Protein AF-A0A1G9Q3D3-F1 (afdb_monomer_lite)

Sequence (172 aa):
MKKTHAPLVFVLAFVLVAGWSVQAQGWSRGGFDGRDSGAEWDGGGFSGSWAAIFNGAPTEEACRECHENLQIFPRLEFLNPDKHHLLLGQQIPQSTVAPNGQVGGVYDCFSCHAVEQFGDVFQVITVRDCLQCHTRRTVTGSPRSSNVHHLRDIRRHYSCGDCHDFGGRRGR

Organism: NCBI:txid392333

Secondary structure (DSSP, 8-state):
---PPPP--------------------------STTSSS-----S--SSSS-SSSSS--HHHHHHHHT-TTT-TT--S-HHHHHHTTTTSBPPTT---TTS-TTSB--STTTEEEEEETTEEEEEE---HHHHS-HHHHH--TTTT-GGGSHHHHHH--THHHH-TTT-S--

Foldseek 3Di:
DDDDDDDDDDDDPPPPPPPPPPPPPVPPPPVVPVVVVDPDPPVCDPPDQFQWLDDPQDFLVSVCVAQVCCVLVVLNVHRPVVVLVVQAQPAADPQWQQPQDDHRDGDDLCSQWPWDDDDPDIDTHGDSRPCSTHPSCCPGPDLVGNPPCNDPVNVVSDDSCSRRVPPPPVDD

InterPro domains:
  IPR036280 Multiheme cytochrome superfamily [SSF48695] (57-165)

Structure (mmCIF, N/CA/C/O backbone):
data_AF-A0A1G9Q3D3-F1
#
_entry.id   AF-A0A1G9Q3D3-F1
#
loop_
_atom_site.group_PDB
_atom_site.id
_atom_site.type_symbol
_atom_site.label_atom_id
_atom_site.label_alt_id
_atom_site.label_comp_id
_atom_site.label_asym_id
_atom_site.label_entity_id
_atom_site.label_seq_id
_atom_site.pdbx_PDB_ins_code
_atom_site.Cartn_x
_atom_site.Cartn_y
_atom_site.Cartn_z
_atom_site.occupancy
_atom_site.B_iso_or_equiv
_atom_site.auth_seq_id
_atom_site.auth_comp_id
_atom_site.auth_asym_id
_atom_site.auth_atom_id
_atom_site.pdbx_PDB_model_num
ATOM 1 N N . MET A 1 1 ? -42.456 11.317 75.998 1.00 48.31 1 MET A N 1
ATOM 2 C CA . MET A 1 1 ? -42.381 11.681 74.565 1.00 48.31 1 MET A CA 1
ATOM 3 C C . MET A 1 1 ? -41.494 10.658 73.857 1.00 48.31 1 MET A C 1
ATOM 5 O O . MET A 1 1 ? -40.296 10.657 74.094 1.00 48.31 1 MET A O 1
ATOM 9 N N . LYS A 1 2 ? -42.074 9.714 73.100 1.00 45.09 2 LYS A N 1
ATOM 10 C CA . LYS A 1 2 ? -41.338 8.647 72.393 1.00 45.09 2 LYS A CA 1
ATOM 11 C C . LYS A 1 2 ? -41.039 9.115 70.964 1.00 45.09 2 LYS A C 1
ATOM 13 O O . LYS A 1 2 ? -41.975 9.379 70.219 1.00 45.09 2 LYS A O 1
ATOM 18 N N . LYS A 1 3 ? -39.758 9.252 70.606 1.00 51.84 3 LYS A N 1
ATOM 19 C CA . LYS A 1 3 ? -39.313 9.527 69.230 1.00 51.84 3 LYS A CA 1
ATOM 20 C C . LYS A 1 3 ? -39.224 8.203 68.471 1.00 51.84 3 LYS A C 1
ATOM 22 O O . LYS A 1 3 ? -38.415 7.349 68.817 1.00 51.84 3 LYS A O 1
ATOM 27 N N . THR A 1 4 ? -40.072 8.030 67.467 1.00 55.59 4 THR A N 1
ATOM 28 C CA . THR A 1 4 ? -40.008 6.935 66.494 1.00 55.59 4 THR A CA 1
ATOM 29 C C . THR A 1 4 ? -39.124 7.364 65.326 1.00 55.59 4 THR A C 1
ATOM 31 O O . THR A 1 4 ? -39.450 8.322 64.628 1.00 55.59 4 THR A O 1
ATOM 34 N N . HIS A 1 5 ? -38.001 6.675 65.127 1.00 53.66 5 HIS A N 1
ATOM 35 C CA . HIS A 1 5 ? -37.156 6.824 63.944 1.00 53.66 5 HIS A CA 1
ATOM 36 C C . HIS A 1 5 ? -37.683 5.904 62.836 1.00 53.66 5 HIS A C 1
ATOM 38 O O . HIS A 1 5 ? -37.794 4.697 63.039 1.00 53.66 5 HIS A O 1
ATOM 44 N N . ALA A 1 6 ? -38.027 6.477 61.682 1.00 51.03 6 ALA A N 1
ATOM 45 C CA . ALA A 1 6 ? -38.342 5.724 60.472 1.00 51.03 6 ALA A CA 1
ATOM 46 C C . ALA A 1 6 ? -37.038 5.332 59.747 1.00 51.03 6 ALA A C 1
ATOM 48 O O . ALA A 1 6 ? -36.120 6.157 59.690 1.00 51.03 6 ALA A O 1
ATOM 49 N N . PRO A 1 7 ? -36.924 4.113 59.191 1.00 57.38 7 PRO A N 1
ATOM 50 C CA . PRO A 1 7 ? -35.758 3.724 58.411 1.00 57.38 7 PRO A CA 1
ATOM 51 C C . PRO A 1 7 ? -35.806 4.352 57.011 1.00 57.38 7 PRO A C 1
ATOM 53 O O . PRO A 1 7 ? -36.813 4.271 56.307 1.00 57.38 7 PRO A O 1
ATOM 56 N N . LEU A 1 8 ? -34.692 4.968 56.610 1.00 52.41 8 LEU A N 1
ATOM 57 C CA . LEU A 1 8 ? -34.443 5.412 55.241 1.00 52.41 8 LEU A CA 1
ATOM 58 C C . LEU A 1 8 ? -34.294 4.170 54.347 1.00 52.41 8 LEU A C 1
ATOM 60 O O . LEU A 1 8 ? -33.326 3.421 54.477 1.00 52.41 8 LEU A O 1
ATOM 64 N N . VAL A 1 9 ? -35.242 3.946 53.442 1.00 48.59 9 VAL A N 1
ATOM 65 C CA . VAL A 1 9 ? -35.124 2.930 52.390 1.00 48.59 9 VAL A CA 1
ATOM 66 C C . VAL A 1 9 ? -34.360 3.556 51.224 1.00 48.59 9 VAL A C 1
ATOM 68 O O . VAL A 1 9 ? -34.890 4.401 50.506 1.00 48.59 9 VAL A O 1
ATOM 71 N N . PHE A 1 10 ? -33.098 3.162 51.051 1.00 44.09 10 PHE A N 1
ATOM 72 C CA . PHE A 1 10 ? -32.319 3.472 49.854 1.00 44.09 10 PHE A CA 1
ATOM 73 C C . PHE A 1 10 ? -32.806 2.584 48.705 1.00 44.09 10 PHE A C 1
ATOM 75 O O . PHE A 1 10 ? -32.550 1.382 48.679 1.00 44.09 10 PHE A O 1
ATOM 82 N N . VAL A 1 11 ? -33.518 3.178 47.750 1.00 48.72 11 VAL A N 1
ATOM 83 C CA . VAL A 1 11 ? -33.850 2.527 46.480 1.00 48.72 11 VAL A CA 1
ATOM 84 C C . VAL A 1 11 ? -32.620 2.629 45.579 1.00 48.72 11 VAL A C 1
ATOM 86 O O . VAL A 1 11 ? -32.341 3.683 45.011 1.00 48.72 11 VAL A O 1
ATOM 89 N N . LEU A 1 12 ? -31.860 1.537 45.470 1.00 48.72 12 LEU A N 1
ATOM 90 C CA . LEU A 1 12 ? -30.857 1.374 44.419 1.00 48.72 12 LEU A CA 1
ATOM 91 C C . LEU A 1 12 ? -31.588 1.243 43.077 1.00 48.72 12 LEU A C 1
ATOM 93 O O . LEU A 1 12 ? -32.159 0.200 42.762 1.00 48.72 12 LEU A O 1
ATOM 97 N N . ALA A 1 13 ? -31.579 2.316 42.291 1.00 46.72 13 ALA A N 1
ATOM 98 C CA . ALA A 1 13 ? -31.983 2.273 40.897 1.00 46.72 13 ALA A CA 1
ATOM 99 C C . ALA A 1 13 ? -30.917 1.503 40.102 1.00 46.72 13 ALA A C 1
ATOM 101 O O . ALA A 1 13 ? -29.868 2.043 39.753 1.00 46.72 13 ALA A O 1
ATOM 102 N N . PHE A 1 14 ? -31.177 0.223 39.833 1.00 44.34 14 PHE A N 1
ATOM 103 C CA . PHE A 1 14 ? -30.450 -0.528 38.816 1.00 44.34 14 PHE A CA 1
ATOM 104 C C . PHE A 1 14 ? -30.798 0.067 37.450 1.00 44.34 14 PHE A C 1
ATOM 106 O O . PHE A 1 14 ? -31.867 -0.189 36.896 1.00 44.34 14 PHE A O 1
ATOM 113 N N . VAL A 1 15 ? -29.894 0.879 36.905 1.00 49.19 1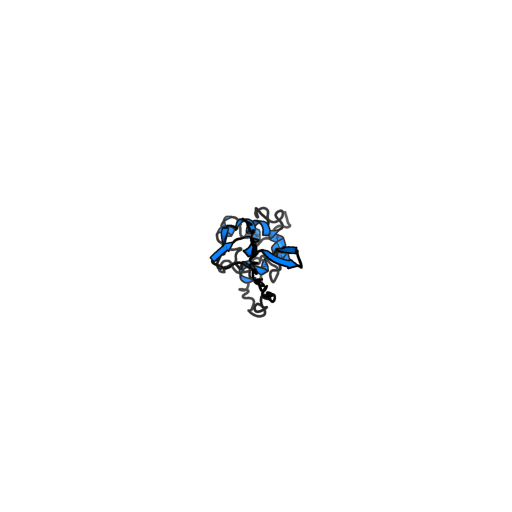5 VAL A N 1
ATOM 114 C CA . VAL A 1 15 ? -29.917 1.228 35.485 1.00 49.19 15 VAL A CA 1
ATOM 115 C C . VAL A 1 15 ? -29.530 -0.039 34.729 1.00 49.19 15 VAL A C 1
ATOM 117 O O . VAL A 1 15 ? -28.356 -0.386 34.620 1.00 49.19 15 VAL A O 1
ATOM 120 N N . LEU A 1 16 ? -30.543 -0.762 34.251 1.00 47.56 16 LEU A N 1
ATOM 121 C CA . LEU A 1 16 ? -30.392 -1.779 33.219 1.00 47.56 16 LEU A CA 1
ATOM 122 C C . LEU A 1 16 ? -29.858 -1.075 31.970 1.00 47.56 16 LEU A C 1
ATOM 124 O O . LEU A 1 16 ? -30.617 -0.513 31.182 1.00 47.56 16 LEU A O 1
ATOM 128 N N . VAL A 1 17 ? -28.536 -1.074 31.805 1.00 51.47 17 VAL A N 1
ATOM 129 C CA . VAL A 1 17 ? -27.920 -0.797 30.512 1.00 51.47 17 VAL A CA 1
ATOM 130 C C . VAL A 1 17 ? -28.306 -1.980 29.638 1.00 51.47 17 VAL A C 1
ATOM 132 O O . VAL A 1 17 ? -27.741 -3.065 29.758 1.00 51.47 17 VAL A O 1
ATOM 135 N N . ALA A 1 18 ? -29.356 -1.798 28.836 1.00 47.00 18 ALA A N 1
ATOM 136 C CA . ALA A 1 18 ? -29.721 -2.733 27.789 1.00 47.00 18 ALA A CA 1
ATOM 137 C C . ALA A 1 18 ? -28.448 -3.043 26.997 1.00 47.00 18 ALA A C 1
ATOM 139 O O . ALA A 1 18 ? -27.816 -2.132 26.466 1.00 47.00 18 ALA A O 1
ATOM 140 N N . GLY A 1 19 ? -28.033 -4.309 26.999 1.00 42.84 19 GLY A N 1
ATOM 141 C CA . GLY A 1 19 ? -26.905 -4.769 26.209 1.00 42.84 19 GLY A CA 1
ATOM 142 C C . GLY A 1 19 ? -27.233 -4.537 24.746 1.00 42.84 19 GLY A C 1
ATOM 143 O O . GLY A 1 19 ? -28.027 -5.272 24.163 1.00 42.84 19 GLY A O 1
ATOM 144 N N . TRP A 1 20 ? -26.641 -3.501 24.160 1.00 40.34 20 TRP A N 1
ATOM 145 C CA . TRP A 1 20 ? -26.571 -3.373 22.717 1.00 40.34 20 TRP A CA 1
ATOM 146 C C . TRP A 1 20 ? -25.657 -4.499 22.263 1.00 40.34 20 TRP A C 1
ATOM 148 O O . TRP A 1 20 ? -24.434 -4.405 22.344 1.00 40.34 20 TRP A O 1
ATOM 158 N N . SER A 1 21 ? -26.266 -5.608 21.855 1.00 43.97 21 SER A N 1
ATOM 159 C CA . SER A 1 21 ? -25.602 -6.592 21.023 1.00 43.97 21 SER A CA 1
ATOM 160 C C . SER A 1 21 ? -25.184 -5.832 19.774 1.00 43.97 21 SER A C 1
ATOM 162 O O . SER A 1 21 ? -26.008 -5.563 18.900 1.00 43.97 21 SER A O 1
ATOM 164 N N . VAL A 1 22 ? -23.920 -5.417 19.713 1.00 45.94 22 VAL A N 1
ATOM 165 C CA . VAL A 1 22 ? -23.306 -5.081 18.439 1.00 45.94 22 VAL A CA 1
ATOM 166 C C . VAL A 1 22 ? -23.367 -6.395 17.686 1.00 45.94 22 VAL A C 1
ATOM 168 O O . VAL A 1 22 ? -22.608 -7.321 17.961 1.00 45.94 22 VAL A O 1
ATOM 171 N N . GLN A 1 23 ? -24.379 -6.534 16.834 1.00 41.31 23 GLN A N 1
ATOM 172 C CA . GLN A 1 23 ? -24.378 -7.552 15.811 1.00 41.31 23 GLN A CA 1
ATOM 173 C C . GLN A 1 23 ? -23.102 -7.265 15.035 1.00 41.31 23 GLN A C 1
ATOM 175 O O . GLN A 1 23 ? -23.061 -6.350 14.213 1.00 41.31 23 GLN A O 1
ATOM 180 N N . ALA A 1 24 ? -22.040 -8.006 15.358 1.00 42.28 24 ALA A N 1
ATOM 181 C CA . ALA A 1 24 ? -21.008 -8.322 14.405 1.00 42.28 24 ALA A CA 1
ATOM 182 C C . ALA A 1 24 ? -21.793 -8.931 13.251 1.00 42.28 24 ALA A C 1
ATOM 184 O O . ALA A 1 24 ? -22.157 -10.107 13.276 1.00 42.28 24 ALA A O 1
ATOM 185 N N . GLN A 1 25 ? -22.204 -8.077 12.309 1.00 42.44 25 GLN A N 1
ATOM 186 C CA . GLN A 1 25 ? -22.577 -8.511 10.985 1.00 42.44 25 GLN A CA 1
ATOM 187 C C . GLN A 1 25 ? -21.393 -9.370 10.612 1.00 42.44 25 GLN A C 1
ATOM 189 O O . GLN A 1 25 ? -20.289 -8.852 10.496 1.00 42.44 25 GLN A O 1
ATOM 194 N N . GLY A 1 26 ? -21.578 -10.689 10.620 1.00 35.72 26 GLY A N 1
ATOM 195 C CA . GLY A 1 26 ? -20.580 -11.584 10.090 1.00 35.72 26 GLY A CA 1
ATOM 196 C C . GLY A 1 26 ? -20.383 -11.065 8.689 1.00 35.72 26 GLY A C 1
ATOM 197 O O . GLY A 1 26 ? -21.296 -11.175 7.868 1.00 35.72 26 GLY A O 1
ATOM 198 N N . TRP A 1 27 ? -19.253 -10.400 8.461 1.00 39.25 27 TRP A N 1
ATOM 199 C CA . TRP A 1 27 ? -18.810 -10.096 7.127 1.00 39.25 27 TRP A CA 1
ATOM 200 C C . TRP A 1 27 ? -18.619 -11.490 6.556 1.00 39.25 27 TRP A C 1
ATOM 202 O O . TRP A 1 27 ? -17.610 -12.154 6.791 1.00 39.25 27 TRP A O 1
ATOM 212 N N . SER A 1 28 ? -19.662 -11.991 5.884 1.00 39.12 28 SER A N 1
ATOM 213 C CA . SER A 1 28 ? -19.504 -12.965 4.828 1.00 39.12 28 SER A CA 1
ATOM 214 C C . SER A 1 28 ? -18.343 -12.396 4.067 1.00 39.12 28 SER A C 1
ATOM 216 O O . SER A 1 28 ? -18.509 -11.293 3.540 1.00 39.12 28 SER A O 1
ATOM 218 N N . ARG A 1 29 ? -17.174 -13.053 4.178 1.00 41.75 29 ARG A N 1
ATOM 219 C CA . ARG A 1 29 ? -15.981 -12.764 3.394 1.00 41.75 29 ARG A CA 1
ATOM 220 C C . ARG A 1 29 ? -16.526 -12.220 2.101 1.00 41.75 29 ARG A C 1
ATOM 222 O O . ARG A 1 29 ? -17.171 -12.985 1.375 1.00 41.75 29 ARG A O 1
ATOM 229 N N . GLY A 1 30 ? -16.427 -10.901 1.924 1.00 37.09 30 GLY A N 1
ATOM 230 C CA . GLY A 1 30 ? -16.739 -10.258 0.671 1.00 37.09 30 GLY A CA 1
ATOM 231 C C . GLY A 1 30 ? -15.632 -10.795 -0.188 1.00 37.09 30 GLY A C 1
ATOM 232 O O . GLY A 1 30 ? -14.560 -10.206 -0.253 1.00 37.09 30 GLY A O 1
ATOM 233 N N . GLY A 1 31 ? -15.820 -12.043 -0.626 1.00 38.03 31 GLY A N 1
ATOM 234 C CA . GLY A 1 31 ? -14.960 -12.734 -1.533 1.00 38.03 31 GLY A CA 1
ATOM 235 C C . GLY A 1 31 ? -14.960 -11.751 -2.648 1.00 38.03 31 GLY A C 1
ATOM 236 O O . GLY A 1 31 ? -16.032 -11.514 -3.198 1.00 38.03 31 GLY A O 1
ATOM 237 N N . PHE A 1 32 ? -13.806 -11.105 -2.800 1.00 46.22 32 PHE A N 1
ATOM 238 C CA . PHE A 1 32 ? -13.463 -10.275 -3.923 1.00 46.22 32 PHE A CA 1
ATOM 239 C C . PHE A 1 32 ? -13.938 -11.090 -5.103 1.00 46.22 32 PHE A C 1
ATOM 241 O O . PHE A 1 32 ? -13.360 -12.140 -5.410 1.00 46.22 32 PHE A O 1
ATOM 248 N N . ASP A 1 33 ? -15.153 -10.767 -5.539 1.00 40.56 33 ASP A N 1
ATOM 249 C CA . ASP A 1 33 ? -15.957 -11.709 -6.272 1.00 40.56 33 ASP A CA 1
ATOM 250 C C . ASP A 1 33 ? -15.126 -11.922 -7.502 1.00 40.56 33 ASP A C 1
ATOM 252 O O . ASP A 1 33 ? -14.605 -10.963 -8.078 1.00 40.56 33 ASP A O 1
ATOM 256 N N . GLY A 1 34 ? -14.900 -13.185 -7.835 1.00 41.44 34 GLY A N 1
ATOM 257 C CA . GLY A 1 34 ? -14.077 -13.567 -8.960 1.00 41.44 34 GLY A CA 1
ATOM 258 C C . GLY A 1 34 ? -14.604 -13.024 -10.286 1.00 41.44 34 GLY A C 1
ATOM 259 O O . GLY A 1 34 ? -14.363 -13.657 -11.278 1.00 41.44 34 GLY A O 1
ATOM 260 N N . ARG A 1 35 ? -15.309 -11.892 -10.363 1.00 42.06 35 ARG A N 1
ATOM 261 C CA . ARG A 1 35 ? -15.634 -11.093 -11.541 1.00 42.06 35 ARG A CA 1
ATOM 262 C C . ARG A 1 35 ? -14.416 -10.466 -12.229 1.00 42.06 35 ARG A C 1
ATOM 264 O O . ARG A 1 35 ? -14.594 -9.834 -13.262 1.00 42.06 35 ARG A O 1
ATOM 271 N N . ASP A 1 36 ? -13.200 -10.741 -11.761 1.00 48.25 36 ASP A N 1
ATOM 272 C CA . ASP A 1 36 ? -12.002 -10.725 -12.612 1.00 48.25 36 ASP A CA 1
ATOM 273 C C . ASP A 1 36 ? -11.868 -12.023 -13.460 1.00 48.25 36 ASP A C 1
ATOM 275 O O . ASP A 1 36 ? -10.867 -12.212 -14.146 1.00 48.25 36 ASP A O 1
ATOM 279 N N . SER A 1 37 ? -12.837 -12.953 -13.438 1.00 44.91 37 SER A N 1
ATOM 280 C CA . SER A 1 37 ? -12.782 -14.258 -14.129 1.00 44.91 37 SER A CA 1
ATOM 281 C C . SER A 1 37 ? -13.103 -14.212 -15.622 1.00 44.91 37 SER A C 1
ATOM 283 O O . SER A 1 37 ? -13.486 -15.238 -16.183 1.00 44.91 37 SER A O 1
ATOM 285 N N . GLY A 1 38 ? -13.009 -13.067 -16.294 1.00 36.75 38 GLY A N 1
ATOM 286 C CA . GLY A 1 38 ? -13.400 -13.059 -17.706 1.00 36.75 38 GLY A CA 1
ATOM 287 C C . GLY A 1 38 ? -13.280 -11.767 -18.487 1.00 36.75 38 GLY A C 1
ATOM 288 O O . GLY A 1 38 ? -13.501 -11.812 -19.692 1.00 36.75 38 GLY A O 1
ATOM 289 N N . ALA A 1 39 ? -12.895 -10.646 -17.874 1.00 41.06 39 ALA A N 1
ATOM 290 C CA . ALA A 1 39 ? -12.367 -9.535 -18.653 1.00 41.06 39 ALA A CA 1
ATOM 291 C C . ALA A 1 39 ? -10.944 -9.917 -19.069 1.00 41.06 39 ALA A C 1
ATOM 293 O O . ALA A 1 39 ? -9.982 -9.724 -18.327 1.00 41.06 39 ALA A O 1
ATOM 294 N N . GLU A 1 40 ? -10.896 -10.631 -20.192 1.00 44.03 40 GLU A N 1
ATOM 295 C CA . GLU A 1 40 ? -9.928 -10.483 -21.267 1.00 44.03 40 GLU A CA 1
ATOM 296 C C . GLU A 1 40 ? -8.748 -9.594 -20.884 1.00 44.03 40 GLU A C 1
ATOM 298 O O . GLU A 1 40 ? -8.891 -8.412 -20.566 1.00 44.03 40 GLU A O 1
ATOM 303 N N . TRP A 1 41 ? -7.578 -10.222 -20.864 1.00 47.88 41 TRP A N 1
ATOM 304 C CA . TRP A 1 41 ? -6.297 -9.564 -20.750 1.00 47.88 41 TRP A CA 1
ATOM 305 C C . TRP A 1 41 ? -6.193 -8.507 -21.855 1.00 47.88 41 TRP A C 1
ATOM 307 O O . TRP A 1 41 ? -5.652 -8.768 -22.922 1.00 47.88 41 TRP A O 1
ATOM 317 N N . ASP A 1 42 ? -6.670 -7.302 -21.571 1.00 43.94 42 ASP A N 1
ATOM 318 C CA . ASP A 1 42 ? -6.210 -6.069 -22.180 1.00 43.94 42 ASP A CA 1
ATOM 319 C C . ASP A 1 42 ? -4.940 -5.641 -21.409 1.00 43.94 42 ASP A C 1
ATOM 321 O O . ASP A 1 42 ? -4.745 -4.483 -21.045 1.00 43.94 42 ASP A O 1
ATOM 325 N N . GLY A 1 43 ? -3.951 -6.498 -21.131 1.00 40.25 43 GLY A N 1
ATOM 326 C CA . GLY A 1 43 ? -3.204 -7.159 -22.202 1.00 40.25 43 GLY A CA 1
ATOM 327 C C . GLY A 1 43 ? -3.217 -6.365 -23.510 1.00 40.25 43 GLY A C 1
ATOM 328 O O . GLY A 1 43 ? -3.253 -6.948 -24.584 1.00 40.25 43 GLY A O 1
ATOM 329 N N . GLY A 1 44 ? -3.158 -5.026 -23.434 1.00 35.91 44 GLY A N 1
ATOM 330 C CA . GLY A 1 44 ? -2.616 -4.218 -24.508 1.00 35.91 44 GLY A CA 1
ATOM 331 C C . GLY A 1 44 ? -1.291 -4.872 -24.860 1.00 35.91 44 GLY A C 1
ATOM 332 O O . GLY A 1 44 ? -0.372 -4.875 -24.041 1.00 35.91 44 GLY A O 1
ATOM 333 N N . GLY A 1 45 ? -1.295 -5.558 -26.000 1.00 36.84 45 GLY A N 1
ATOM 334 C CA . GLY A 1 45 ? -0.376 -6.630 -26.321 1.00 36.84 45 GLY A CA 1
ATOM 335 C C . GLY A 1 45 ? 1.075 -6.216 -26.166 1.00 36.84 45 GLY A C 1
ATOM 336 O O . GLY A 1 45 ? 1.676 -5.661 -27.076 1.00 36.84 45 GLY A O 1
ATOM 337 N N . PHE A 1 46 ? 1.652 -6.567 -25.026 1.00 42.94 46 PHE A N 1
ATOM 338 C CA . PHE A 1 46 ? 3.082 -6.767 -24.891 1.00 42.94 46 PHE A CA 1
ATOM 339 C C . PHE A 1 46 ? 3.305 -8.215 -24.471 1.00 42.94 46 PHE A C 1
ATOM 341 O O . PHE A 1 46 ? 3.874 -8.522 -23.427 1.00 42.94 46 PHE A O 1
ATOM 348 N N . SER A 1 47 ? 2.858 -9.128 -25.336 1.00 40.84 47 SER A N 1
ATOM 349 C CA . SER A 1 47 ? 3.472 -10.443 -25.501 1.00 40.84 47 SER A CA 1
ATOM 350 C C . SER A 1 47 ? 4.927 -10.229 -25.949 1.00 40.84 47 SER A C 1
ATOM 352 O O . SER A 1 47 ? 5.247 -10.292 -27.133 1.00 40.84 47 SER A O 1
ATOM 354 N N . GLY A 1 48 ? 5.778 -9.824 -25.005 1.00 40.34 48 GLY A N 1
ATOM 355 C CA . GLY A 1 48 ? 7.115 -9.303 -25.281 1.00 40.34 48 GLY A CA 1
ATOM 356 C C . GLY A 1 48 ? 7.797 -8.716 -24.043 1.00 40.34 48 GLY A C 1
ATOM 357 O O . GLY A 1 48 ? 8.140 -7.542 -24.026 1.00 40.34 48 GLY A O 1
ATOM 358 N N . SER A 1 49 ? 7.920 -9.526 -22.989 1.00 49.25 49 SER A N 1
ATOM 359 C CA . SER A 1 49 ? 9.093 -9.671 -22.100 1.00 49.25 49 SER A CA 1
ATOM 360 C C . SER A 1 49 ? 9.845 -8.467 -21.484 1.00 49.25 49 SER A C 1
ATOM 362 O O . SER A 1 49 ? 10.866 -8.718 -20.857 1.00 49.25 49 SER A O 1
ATOM 364 N N . TRP A 1 50 ? 9.406 -7.206 -21.586 1.00 48.56 50 TRP A N 1
ATOM 365 C CA . TRP A 1 50 ? 10.207 -6.073 -21.058 1.00 48.56 50 TRP A CA 1
ATOM 366 C C . TRP A 1 50 ? 9.430 -5.005 -20.271 1.00 48.56 50 TRP A C 1
ATOM 368 O O . TRP A 1 50 ? 10.044 -4.109 -19.705 1.00 48.56 50 TRP A O 1
ATOM 378 N N . ALA A 1 51 ? 8.093 -5.068 -20.220 1.00 59.44 51 ALA A N 1
ATOM 379 C CA . ALA A 1 51 ? 7.270 -4.003 -19.625 1.00 59.44 51 ALA A CA 1
ATOM 380 C C . ALA A 1 51 ? 6.375 -4.447 -18.454 1.00 59.44 51 ALA A C 1
ATOM 382 O O . ALA A 1 51 ? 5.790 -3.597 -17.789 1.00 59.44 51 ALA A O 1
ATOM 383 N N . ALA A 1 52 ? 6.259 -5.744 -18.167 1.00 71.06 52 ALA A N 1
ATOM 384 C CA . ALA A 1 52 ? 5.505 -6.229 -17.012 1.00 71.06 52 ALA A CA 1
ATOM 385 C C . ALA A 1 52 ? 6.451 -6.448 -15.825 1.00 71.06 52 ALA A C 1
ATOM 387 O O . ALA A 1 52 ? 7.493 -7.074 -15.986 1.00 71.06 52 ALA A O 1
ATOM 388 N N . ILE A 1 53 ? 6.084 -5.943 -14.644 1.00 78.94 53 ILE A N 1
ATOM 389 C CA . ILE A 1 53 ? 6.850 -6.167 -13.402 1.00 78.94 53 ILE A CA 1
ATOM 390 C C . ILE A 1 53 ? 6.498 -7.507 -12.731 1.00 78.94 53 ILE A C 1
ATOM 392 O O . ILE A 1 53 ? 7.177 -7.929 -11.805 1.00 78.94 53 ILE A O 1
ATOM 396 N N . PHE A 1 54 ? 5.441 -8.177 -13.206 1.00 80.88 54 PHE A N 1
ATOM 397 C CA . PHE A 1 54 ? 4.976 -9.471 -12.713 1.00 80.88 54 PHE A CA 1
ATOM 398 C C . PHE A 1 54 ? 4.989 -10.513 -13.833 1.00 80.88 54 PHE A C 1
ATOM 400 O O . PHE A 1 54 ? 4.616 -10.222 -14.973 1.00 80.88 54 PHE A O 1
ATOM 407 N N . ASN A 1 55 ? 5.343 -11.751 -13.486 1.00 76.81 55 ASN A N 1
ATOM 408 C CA . ASN A 1 55 ? 5.187 -12.910 -14.361 1.00 76.81 55 ASN A CA 1
ATOM 409 C C . ASN A 1 55 ? 3.786 -13.509 -14.177 1.00 76.81 55 ASN A C 1
ATOM 411 O O . ASN A 1 55 ? 3.581 -14.392 -13.348 1.00 76.81 55 ASN A O 1
ATOM 415 N N . GLY A 1 56 ? 2.819 -13.021 -14.955 1.00 80.19 56 GLY A N 1
ATOM 416 C CA . GLY A 1 56 ? 1.417 -13.436 -14.860 1.00 80.19 56 GLY A CA 1
ATOM 417 C C . GLY A 1 56 ? 0.587 -12.538 -13.939 1.00 80.19 56 GLY A C 1
ATOM 418 O O . GLY A 1 56 ? 0.870 -11.349 -13.794 1.00 80.19 56 GLY A O 1
ATOM 419 N N . ALA A 1 57 ? -0.485 -13.093 -13.362 1.00 81.38 57 ALA A N 1
ATOM 420 C CA . ALA A 1 57 ? -1.341 -12.355 -12.433 1.00 81.38 57 ALA A CA 1
ATOM 421 C C . ALA A 1 57 ? -0.566 -12.010 -11.147 1.00 81.38 57 ALA A C 1
ATOM 423 O O . ALA A 1 57 ? 0.196 -12.852 -10.669 1.00 81.38 57 ALA A O 1
ATOM 424 N N . PRO A 1 58 ? -0.765 -10.814 -10.560 1.00 85.19 58 PRO A N 1
ATOM 425 C CA . PRO A 1 58 ? -0.097 -10.463 -9.316 1.00 85.19 58 PRO A CA 1
ATOM 426 C C . PRO A 1 58 ? -0.587 -11.397 -8.204 1.00 85.19 58 PRO A C 1
ATOM 428 O O . PRO A 1 58 ? -1.788 -11.659 -8.073 1.00 85.19 58 PRO A O 1
ATOM 431 N N . THR A 1 59 ? 0.353 -11.887 -7.408 1.00 88.81 59 THR A N 1
ATOM 432 C CA . THR A 1 59 ? 0.096 -12.615 -6.167 1.00 88.81 59 THR A CA 1
ATOM 433 C C . THR A 1 59 ? 0.653 -11.807 -5.007 1.00 88.81 59 THR A C 1
ATOM 435 O O . THR A 1 59 ? 1.544 -10.978 -5.192 1.00 88.81 59 THR A O 1
ATOM 438 N N . GLU A 1 60 ? 0.155 -12.066 -3.802 1.00 87.31 60 GLU A N 1
ATOM 439 C CA . GLU A 1 60 ? 0.694 -11.427 -2.602 1.00 87.31 60 GLU A CA 1
ATOM 440 C C . GLU A 1 60 ? 2.196 -11.704 -2.429 1.00 87.31 60 GLU A C 1
ATOM 442 O O . GLU A 1 60 ? 2.969 -10.813 -2.085 1.00 87.31 60 GLU A O 1
ATOM 447 N N . GLU A 1 61 ? 2.630 -12.926 -2.739 1.00 88.56 61 GLU A N 1
ATOM 448 C CA . GLU A 1 61 ? 4.043 -13.302 -2.722 1.00 88.56 61 GLU A CA 1
ATOM 449 C C . GLU A 1 61 ? 4.868 -12.452 -3.700 1.00 88.56 61 GLU A C 1
ATOM 451 O O . GLU A 1 61 ? 5.874 -11.869 -3.301 1.00 88.56 61 GLU A O 1
ATOM 456 N N . ALA A 1 62 ? 4.393 -12.268 -4.936 1.00 86.69 62 ALA A N 1
ATOM 457 C CA . ALA A 1 62 ? 5.073 -11.433 -5.925 1.00 86.69 62 ALA A CA 1
ATOM 458 C C . ALA A 1 62 ? 5.116 -9.946 -5.519 1.00 86.69 62 ALA A C 1
ATOM 460 O O . ALA A 1 62 ? 6.086 -9.245 -5.807 1.00 86.69 62 ALA A O 1
ATOM 461 N N . CYS A 1 63 ? 4.096 -9.440 -4.817 1.00 87.88 63 CYS A N 1
ATOM 462 C CA . CYS A 1 63 ? 4.139 -8.093 -4.241 1.00 87.88 63 CYS A CA 1
ATOM 463 C C . CYS A 1 63 ? 5.255 -7.968 -3.186 1.00 87.88 63 CYS A C 1
ATOM 465 O O . CYS A 1 63 ? 5.986 -6.972 -3.163 1.00 87.88 63 CYS A O 1
ATOM 467 N N . ARG A 1 64 ? 5.427 -8.985 -2.335 1.00 88.19 64 ARG A N 1
ATOM 468 C CA . ARG A 1 64 ? 6.436 -8.998 -1.261 1.00 88.19 64 ARG A CA 1
ATOM 469 C C . ARG A 1 64 ? 7.866 -9.103 -1.769 1.00 88.19 64 ARG A C 1
ATOM 471 O O . ARG A 1 64 ? 8.746 -8.500 -1.156 1.00 88.19 64 ARG A O 1
ATOM 478 N N . GLU A 1 65 ? 8.098 -9.773 -2.899 1.00 86.25 65 GLU A N 1
ATOM 479 C CA . GLU A 1 65 ? 9.425 -9.833 -3.536 1.00 86.25 65 GLU A CA 1
ATOM 480 C C . GLU A 1 65 ? 10.041 -8.443 -3.725 1.00 86.25 65 GLU A C 1
ATOM 482 O O . GLU A 1 65 ? 11.251 -8.271 -3.571 1.00 86.25 65 GLU A O 1
ATOM 487 N N . CYS A 1 66 ? 9.194 -7.448 -4.004 1.00 84.56 66 CYS A N 1
ATOM 488 C CA . CYS A 1 66 ? 9.608 -6.061 -4.130 1.00 84.56 66 CYS A CA 1
ATOM 489 C C . CYS A 1 66 ? 9.528 -5.312 -2.802 1.00 84.56 66 CYS A C 1
ATOM 491 O O . CYS A 1 66 ? 10.485 -4.678 -2.360 1.00 84.56 66 CYS A O 1
ATOM 493 N N . HIS A 1 67 ? 8.369 -5.383 -2.153 1.00 85.69 67 HIS A N 1
ATOM 494 C CA . HIS A 1 67 ? 8.020 -4.480 -1.064 1.00 85.69 67 HIS A CA 1
ATOM 495 C C . HIS A 1 67 ? 8.510 -4.897 0.323 1.00 85.69 67 HIS A C 1
ATOM 497 O O . HIS A 1 67 ? 8.379 -4.115 1.270 1.00 85.69 67 HIS A O 1
ATOM 503 N N . GLU A 1 68 ? 9.084 -6.093 0.446 1.00 88.56 68 GLU A N 1
ATOM 504 C CA . GLU A 1 68 ? 9.707 -6.578 1.679 1.00 88.56 68 GLU A CA 1
ATOM 505 C C . GLU A 1 68 ? 11.214 -6.828 1.534 1.00 88.56 68 GLU A C 1
ATOM 507 O O . GLU A 1 68 ? 11.866 -7.284 2.472 1.00 88.56 68 GLU A O 1
ATOM 512 N N . ASN A 1 69 ? 11.794 -6.487 0.379 1.00 86.19 69 ASN A N 1
ATOM 513 C CA . ASN A 1 69 ? 13.201 -6.724 0.087 1.00 86.19 69 ASN A CA 1
ATOM 514 C C . ASN A 1 69 ? 13.957 -5.426 -0.215 1.00 86.19 69 ASN A C 1
ATOM 516 O O . ASN A 1 69 ? 14.278 -5.107 -1.361 1.00 86.19 69 ASN A O 1
ATOM 520 N N . LEU A 1 70 ? 14.316 -4.700 0.844 1.00 84.94 70 LEU A N 1
ATOM 521 C CA . LEU A 1 70 ? 15.094 -3.462 0.725 1.00 84.94 70 LEU A CA 1
ATOM 522 C C . LEU A 1 70 ? 16.520 -3.692 0.201 1.00 84.94 70 LEU A C 1
ATOM 524 O O . LEU A 1 70 ? 17.182 -2.744 -0.196 1.00 84.94 70 LEU A O 1
ATOM 528 N N . GLN A 1 71 ? 17.016 -4.934 0.177 1.00 84.69 71 GLN A N 1
ATOM 529 C CA . GLN A 1 71 ? 18.324 -5.226 -0.415 1.00 84.69 71 GLN A CA 1
ATOM 530 C C . GLN A 1 71 ? 18.265 -5.179 -1.945 1.00 84.69 71 GLN A C 1
ATOM 532 O O . GLN A 1 71 ? 19.172 -4.642 -2.577 1.00 84.69 71 GLN A O 1
ATOM 537 N N . ILE A 1 72 ? 17.191 -5.711 -2.538 1.00 79.38 72 ILE A N 1
ATOM 538 C CA . ILE A 1 72 ? 16.959 -5.661 -3.990 1.00 79.38 72 ILE A CA 1
ATOM 539 C C . ILE A 1 72 ? 16.389 -4.295 -4.398 1.00 79.38 72 ILE A C 1
ATOM 541 O O . ILE A 1 72 ? 16.741 -3.769 -5.453 1.00 79.38 72 ILE A O 1
ATOM 545 N N . PHE A 1 73 ? 15.571 -3.689 -3.535 1.00 80.50 73 PHE A N 1
ATOM 546 C CA . PHE A 1 73 ? 14.924 -2.398 -3.759 1.00 80.50 73 PHE A CA 1
ATOM 547 C C . PHE A 1 73 ? 15.368 -1.360 -2.719 1.00 80.50 73 PHE A C 1
ATOM 549 O O . PHE A 1 73 ? 14.545 -0.867 -1.946 1.00 80.50 73 PHE A O 1
ATOM 556 N N . PRO A 1 74 ? 16.648 -0.951 -2.705 1.00 78.19 74 PRO A N 1
ATOM 557 C CA . PRO A 1 74 ? 17.192 -0.065 -1.669 1.00 78.19 74 PRO A CA 1
ATOM 558 C C . PRO A 1 74 ? 16.612 1.350 -1.694 1.00 78.19 74 PRO A C 1
ATOM 560 O O . PRO A 1 74 ? 16.808 2.121 -0.761 1.00 78.19 74 PRO A O 1
ATOM 563 N N . ARG A 1 75 ? 15.890 1.705 -2.762 1.00 79.00 75 ARG A N 1
ATOM 564 C CA . ARG A 1 75 ? 15.155 2.971 -2.862 1.00 79.00 75 ARG A CA 1
ATOM 565 C C . ARG A 1 75 ? 13.791 2.921 -2.172 1.00 79.00 75 ARG A C 1
ATOM 567 O O . ARG A 1 75 ? 13.148 3.958 -2.031 1.00 79.00 75 ARG A O 1
ATOM 574 N N . LEU A 1 76 ? 13.289 1.748 -1.785 1.00 75.19 76 LEU A N 1
ATOM 575 C CA . LEU A 1 76 ? 12.134 1.663 -0.897 1.00 75.19 76 LEU A CA 1
ATOM 576 C C . LEU A 1 76 ? 12.627 2.017 0.511 1.00 75.19 76 LEU A C 1
ATOM 578 O O . LEU A 1 76 ? 13.249 1.210 1.179 1.00 75.19 76 LEU A O 1
ATOM 582 N N . GLU A 1 77 ? 12.388 3.250 0.956 1.00 75.75 77 GLU A N 1
ATOM 583 C CA . GLU A 1 77 ? 12.856 3.715 2.276 1.00 75.75 77 GLU A CA 1
ATOM 584 C C . GLU A 1 77 ? 12.280 2.896 3.448 1.00 75.75 77 GLU A C 1
ATOM 586 O O . GLU A 1 77 ? 12.890 2.815 4.510 1.00 75.75 77 GLU A O 1
ATOM 591 N N . PHE A 1 78 ? 11.120 2.265 3.239 1.00 80.69 78 PHE A N 1
ATOM 592 C CA . PHE A 1 78 ? 10.391 1.473 4.229 1.00 80.69 78 PHE A CA 1
ATOM 593 C C . PHE A 1 78 ? 9.716 0.268 3.568 1.00 80.69 78 PHE A C 1
ATOM 595 O O . PHE A 1 78 ? 9.389 0.310 2.376 1.00 80.69 78 PHE A O 1
ATOM 602 N N . LEU A 1 79 ? 9.446 -0.771 4.362 1.00 82.81 79 LEU A N 1
ATOM 603 C CA . LEU A 1 79 ? 8.614 -1.908 3.960 1.00 82.81 79 LEU A CA 1
ATOM 604 C C . LEU A 1 79 ? 7.155 -1.452 3.765 1.00 82.81 79 LEU A C 1
ATOM 606 O O . LEU A 1 79 ? 6.699 -0.512 4.419 1.00 82.81 79 LEU A O 1
ATOM 610 N N . ASN A 1 80 ? 6.394 -2.110 2.885 1.00 75.19 80 ASN A N 1
ATOM 611 C CA . ASN A 1 80 ? 5.012 -1.686 2.586 1.00 75.19 80 ASN A CA 1
ATOM 612 C C . ASN A 1 80 ? 4.062 -1.619 3.792 1.00 75.19 80 ASN A C 1
ATOM 614 O O . ASN A 1 80 ? 3.292 -0.657 3.855 1.00 75.19 80 ASN A O 1
ATOM 618 N N . PRO A 1 81 ? 4.065 -2.584 4.735 1.00 69.88 81 PRO A N 1
ATOM 619 C CA . PRO A 1 81 ? 3.221 -2.476 5.923 1.00 69.88 81 PRO 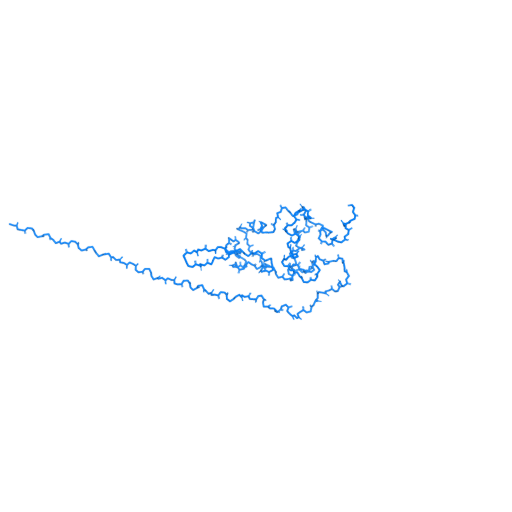A CA 1
ATOM 620 C C . PRO A 1 81 ? 3.483 -1.178 6.700 1.00 69.88 81 PRO A C 1
ATOM 622 O O . PRO A 1 81 ? 2.542 -0.501 7.109 1.00 69.88 81 PRO A O 1
ATOM 625 N N . ASP A 1 82 ? 4.747 -0.764 6.796 1.00 71.69 82 ASP A N 1
ATOM 626 C CA . ASP A 1 82 ? 5.138 0.448 7.518 1.00 71.69 82 ASP A CA 1
ATOM 627 C C . ASP A 1 82 ? 4.791 1.724 6.744 1.00 71.69 82 ASP A C 1
ATOM 629 O O . ASP A 1 82 ? 4.397 2.721 7.347 1.00 71.69 82 ASP A O 1
ATOM 633 N N . LYS A 1 83 ? 4.842 1.694 5.403 1.00 76.06 83 LYS A N 1
ATOM 634 C CA . LYS A 1 83 ? 4.401 2.828 4.573 1.00 76.06 83 LYS A CA 1
ATOM 635 C C . LYS A 1 83 ? 2.926 3.167 4.782 1.00 76.06 83 LYS A C 1
ATOM 637 O O . LYS A 1 83 ? 2.577 4.343 4.756 1.00 76.06 83 LYS A O 1
ATOM 642 N N . HIS A 1 84 ? 2.067 2.176 5.023 1.00 78.12 84 HIS A N 1
ATOM 643 C CA . HIS A 1 84 ? 0.654 2.435 5.311 1.00 78.12 84 HIS A CA 1
ATOM 644 C C . HIS A 1 84 ? 0.437 3.055 6.695 1.00 78.12 84 HIS A C 1
ATOM 646 O O . HIS A 1 84 ? -0.452 3.890 6.844 1.00 78.12 84 HIS A O 1
ATOM 652 N N . HIS A 1 85 ? 1.277 2.745 7.688 1.00 83.62 85 HIS A N 1
ATOM 653 C CA . HIS A 1 85 ? 1.219 3.425 8.988 1.00 83.62 85 HIS A CA 1
ATOM 654 C C . HIS A 1 85 ? 1.546 4.925 8.887 1.00 83.62 85 HIS A C 1
ATOM 656 O O . HIS A 1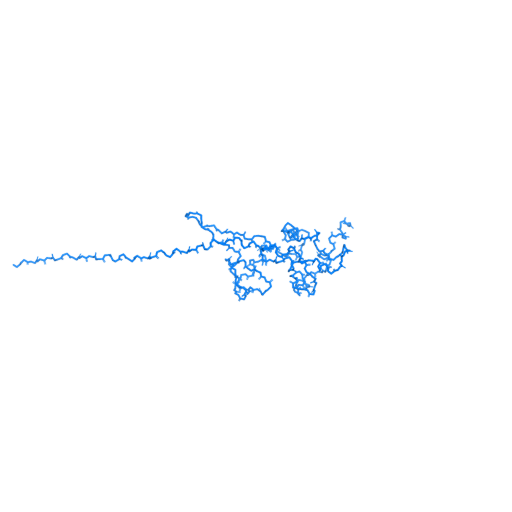 85 ? 1.046 5.715 9.686 1.00 83.62 85 HIS A O 1
ATOM 662 N N . LEU A 1 86 ? 2.312 5.349 7.874 1.00 85.44 86 LEU A N 1
ATOM 663 C CA . LEU A 1 86 ? 2.570 6.772 7.605 1.00 85.44 86 LEU A CA 1
ATOM 664 C C . LEU A 1 86 ? 1.342 7.524 7.065 1.00 85.44 86 LEU A C 1
ATOM 666 O O . LEU A 1 86 ? 1.359 8.755 6.994 1.00 85.44 86 LEU A O 1
ATOM 670 N N . LEU A 1 87 ? 0.284 6.807 6.673 1.00 85.19 87 LEU A N 1
ATOM 671 C CA . LEU A 1 87 ? -0.951 7.403 6.170 1.00 85.19 87 LEU A CA 1
ATOM 672 C C . LEU A 1 87 ? -1.936 7.763 7.283 1.00 85.19 87 LEU A C 1
ATOM 674 O O . LEU A 1 87 ? -2.936 8.410 6.987 1.00 85.19 87 LEU A O 1
ATOM 678 N N . LEU A 1 88 ? -1.683 7.383 8.541 1.00 88.94 88 LEU A N 1
ATOM 679 C CA . LEU A 1 88 ? -2.565 7.727 9.659 1.00 88.94 88 LEU A CA 1
ATOM 680 C C . LEU A 1 88 ? -2.826 9.241 9.706 1.00 88.94 88 LEU A C 1
ATOM 682 O O . LEU A 1 88 ? -1.902 10.053 9.665 1.00 88.94 88 LEU A O 1
ATOM 686 N N . GLY A 1 89 ? -4.102 9.622 9.773 1.00 90.06 89 GLY A N 1
ATOM 687 C CA . GLY A 1 89 ? -4.537 11.019 9.727 1.00 90.06 89 GLY A CA 1
ATOM 688 C C . GLY A 1 89 ? -4.693 11.611 8.319 1.00 90.06 89 GLY A C 1
ATOM 689 O O . GLY A 1 89 ? -5.228 12.711 8.189 1.00 90.06 89 GLY A O 1
ATOM 690 N N . GLN A 1 90 ? -4.284 10.906 7.259 1.00 90.44 90 GLN A N 1
ATOM 691 C CA . GLN A 1 90 ? -4.501 11.326 5.870 1.00 90.44 90 GLN A CA 1
ATOM 692 C C . GLN A 1 90 ? -5.851 10.840 5.332 1.00 90.44 90 GLN A C 1
ATOM 694 O O . GLN A 1 90 ? -6.424 9.877 5.835 1.00 90.44 90 GLN A O 1
ATOM 699 N N . GLN A 1 91 ? -6.358 11.487 4.280 1.00 89.81 91 GLN A N 1
ATOM 700 C CA . GLN A 1 91 ? -7.589 11.045 3.625 1.00 89.81 91 GLN A CA 1
ATOM 701 C C . GLN A 1 91 ? -7.380 9.757 2.821 1.00 89.81 91 GLN A C 1
ATOM 703 O O . GLN A 1 91 ? -6.388 9.619 2.104 1.00 89.81 91 GLN A O 1
ATOM 708 N N . ILE A 1 92 ? -8.355 8.852 2.889 1.00 84.62 92 ILE A N 1
ATOM 709 C CA . ILE A 1 92 ? -8.407 7.618 2.105 1.00 84.62 92 ILE A CA 1
ATOM 710 C C . ILE A 1 92 ? -8.702 7.984 0.637 1.00 84.62 92 ILE A C 1
ATOM 712 O O . ILE A 1 92 ? -9.776 8.530 0.353 1.00 84.62 92 ILE A O 1
ATOM 716 N N . PRO A 1 93 ? -7.784 7.715 -0.314 1.00 78.31 93 PRO A N 1
ATOM 717 C CA . PRO A 1 93 ? -7.967 8.081 -1.714 1.00 78.31 93 PRO A CA 1
ATOM 718 C C . PRO A 1 93 ? -9.120 7.324 -2.378 1.00 78.31 93 PRO A C 1
ATOM 720 O O . PRO A 1 93 ? -9.406 6.180 -2.051 1.00 78.31 93 PRO A O 1
ATOM 723 N N . GLN A 1 94 ? -9.702 7.916 -3.423 1.00 72.81 94 GLN A N 1
ATOM 724 C CA . GLN A 1 94 ? -10.765 7.296 -4.236 1.00 72.81 94 GLN A CA 1
ATOM 725 C C . GLN A 1 94 ? -10.345 5.994 -4.940 1.00 72.81 94 GLN A C 1
ATOM 727 O O . GLN A 1 94 ? -11.192 5.209 -5.350 1.00 72.81 94 GLN A O 1
ATOM 732 N N . SER A 1 95 ? -9.042 5.776 -5.118 1.00 65.50 95 SER A N 1
ATOM 733 C CA . SER A 1 95 ? -8.482 4.627 -5.831 1.00 65.50 95 SER A CA 1
ATOM 734 C C . SER A 1 95 ? -7.952 3.521 -4.915 1.00 65.50 95 SER A C 1
ATOM 736 O O . SER A 1 95 ? -7.339 2.584 -5.425 1.00 65.50 95 SER A O 1
ATOM 738 N N . THR A 1 96 ? -8.116 3.638 -3.593 1.00 67.19 96 THR A N 1
ATOM 739 C CA . THR A 1 96 ? -7.731 2.589 -2.637 1.00 67.19 96 THR A CA 1
ATOM 740 C C . THR A 1 96 ? -8.972 2.002 -1.985 1.00 67.19 96 THR A C 1
ATOM 742 O O . THR A 1 96 ? -9.989 2.675 -1.822 1.00 67.19 96 THR A O 1
ATOM 745 N N . VAL A 1 97 ? -8.883 0.732 -1.606 1.00 68.69 97 VAL A N 1
ATOM 746 C CA . VAL A 1 97 ? -9.851 0.120 -0.705 1.00 68.69 97 VAL A CA 1
ATOM 747 C C . VAL A 1 97 ? -9.170 0.051 0.655 1.00 68.69 97 VAL A C 1
ATOM 749 O O . VAL A 1 97 ? -8.223 -0.704 0.836 1.00 68.69 97 VAL A O 1
ATOM 752 N N . ALA A 1 98 ? -9.593 0.881 1.606 1.00 81.31 98 ALA A N 1
ATOM 753 C CA . ALA A 1 98 ? -9.318 0.615 3.014 1.00 81.31 98 ALA A CA 1
ATOM 754 C C . ALA A 1 98 ? -10.361 -0.426 3.461 1.00 81.31 98 ALA A C 1
ATOM 756 O O . ALA A 1 98 ? -11.544 -0.092 3.415 1.00 81.31 98 ALA A O 1
ATOM 757 N N . PRO A 1 99 ? -9.987 -1.663 3.841 1.00 82.62 99 PRO A N 1
ATOM 758 C CA . PRO A 1 99 ? -10.940 -2.763 4.032 1.00 82.62 99 PRO A CA 1
ATOM 759 C C . PRO A 1 99 ? -12.098 -2.431 4.975 1.00 82.62 99 PRO A C 1
ATOM 761 O O . PRO A 1 99 ? -13.227 -2.854 4.743 1.00 82.62 99 PRO A O 1
ATOM 764 N N . ASN A 1 100 ? -11.818 -1.627 6.001 1.00 84.88 100 ASN A N 1
ATOM 765 C CA . ASN A 1 100 ? -12.804 -1.182 6.983 1.00 84.88 100 ASN A CA 1
ATOM 766 C C . ASN A 1 100 ? -13.001 0.345 6.965 1.00 84.88 100 ASN A C 1
ATOM 768 O O . ASN A 1 100 ? -13.755 0.886 7.772 1.00 84.88 100 ASN A O 1
ATOM 772 N N . GLY A 1 101 ? -12.275 1.053 6.099 1.00 84.56 101 GLY A N 1
ATOM 773 C CA . GLY A 1 101 ? -12.343 2.502 5.971 1.00 84.56 101 GLY A CA 1
ATOM 774 C C . GLY A 1 101 ? -13.313 2.925 4.872 1.00 84.56 101 GLY A C 1
ATOM 775 O O . GLY A 1 101 ? -13.716 2.139 4.018 1.00 84.56 101 GLY A O 1
ATOM 776 N N . GLN A 1 102 ? -13.679 4.203 4.870 1.00 86.44 102 GLN A N 1
ATOM 777 C CA . GLN A 1 102 ? -14.487 4.786 3.802 1.00 86.44 102 GLN A CA 1
ATOM 778 C C . GLN A 1 102 ? -13.630 5.709 2.951 1.00 86.44 102 GLN A C 1
ATOM 780 O O . GLN A 1 102 ? -12.881 6.533 3.472 1.00 86.44 102 GLN A O 1
ATOM 785 N N . VAL A 1 103 ? -13.769 5.601 1.633 1.00 84.31 103 VAL A N 1
ATOM 786 C CA . VAL A 1 103 ? -13.163 6.536 0.684 1.00 84.31 103 VAL A CA 1
ATOM 787 C C . VAL A 1 103 ? -13.546 7.980 1.045 1.00 84.31 103 VAL A C 1
ATOM 789 O O . VAL A 1 103 ? -14.713 8.278 1.289 1.00 84.31 103 VAL A O 1
ATOM 792 N N . GLY A 1 104 ? -12.561 8.881 1.082 1.00 85.94 104 GLY A N 1
ATOM 793 C CA . GLY A 1 104 ? -12.726 10.267 1.539 1.00 85.94 104 GLY A CA 1
ATOM 794 C C . GLY A 1 104 ? -12.747 10.443 3.064 1.00 85.94 104 GLY A C 1
ATOM 795 O O . GLY A 1 104 ? -12.619 11.570 3.542 1.00 85.94 104 GLY A O 1
ATOM 796 N N . GLY A 1 105 ? -12.857 9.351 3.825 1.00 89.88 105 GLY A N 1
ATOM 797 C CA . GLY A 1 105 ? -12.615 9.317 5.265 1.00 89.88 105 GLY A CA 1
ATOM 798 C C . GLY A 1 105 ? -11.131 9.470 5.599 1.00 89.88 105 GLY A C 1
ATOM 799 O O . GLY A 1 105 ? -10.301 9.662 4.714 1.00 89.88 105 GLY A O 1
ATOM 800 N N . VAL A 1 106 ? -10.790 9.389 6.881 1.00 91.94 106 VAL A N 1
ATOM 801 C CA . VAL A 1 106 ? -9.407 9.503 7.364 1.00 91.94 106 VAL A CA 1
ATOM 802 C C . VAL A 1 106 ? -8.878 8.117 7.712 1.00 91.94 106 VAL A C 1
ATOM 804 O O . VAL A 1 106 ? -9.574 7.352 8.372 1.00 91.94 106 VAL A O 1
ATOM 807 N N . TYR A 1 107 ? -7.653 7.807 7.291 1.00 89.81 107 TYR A N 1
ATOM 808 C CA . TYR A 1 107 ? -6.952 6.607 7.726 1.00 89.81 107 TYR A CA 1
ATOM 809 C C . TYR A 1 107 ? -6.742 6.639 9.240 1.00 89.81 107 TYR A C 1
ATOM 811 O O . TYR A 1 107 ? -6.090 7.536 9.781 1.00 89.81 107 TYR A O 1
ATOM 819 N N . ASP A 1 108 ? -7.245 5.613 9.907 1.00 91.69 108 ASP A N 1
ATOM 820 C CA . ASP A 1 108 ? -6.950 5.278 11.294 1.00 91.69 108 ASP A CA 1
ATOM 821 C C . ASP A 1 108 ? -6.461 3.824 11.397 1.00 91.69 108 ASP A C 1
ATOM 823 O O . ASP A 1 108 ? -6.302 3.127 10.390 1.00 91.69 108 ASP A O 1
ATOM 827 N N . CYS A 1 109 ? -6.205 3.350 12.618 1.00 88.75 109 CYS A N 1
ATOM 828 C CA . CYS A 1 109 ? -5.786 1.966 12.829 1.00 88.75 109 CYS A CA 1
ATOM 829 C C . CYS A 1 109 ? -6.840 0.984 12.293 1.00 88.75 109 CYS A C 1
ATOM 831 O O . CYS A 1 109 ? -6.512 -0.010 11.649 1.00 88.75 109 CYS A O 1
ATOM 833 N N . PHE A 1 110 ? -8.121 1.257 12.524 1.00 90.56 110 PHE A N 1
ATOM 834 C CA . PHE A 1 110 ? -9.173 0.301 12.204 1.00 90.56 110 PHE A CA 1
ATOM 835 C C . PHE A 1 110 ? -9.521 0.260 10.725 1.00 90.56 110 PHE A C 1
ATOM 837 O O . PHE A 1 110 ? -10.005 -0.763 10.266 1.00 90.56 110 PHE A O 1
ATOM 844 N N . SER A 1 111 ? -9.155 1.285 9.958 1.00 88.12 111 SER A N 1
ATOM 845 C CA . SER A 1 111 ? -9.301 1.358 8.502 1.00 88.12 111 SER A CA 1
ATOM 846 C C . SER A 1 111 ? -8.648 0.171 7.783 1.00 88.12 111 SER A C 1
ATOM 848 O O . SER A 1 111 ? -9.140 -0.256 6.737 1.00 88.12 111 SER A O 1
ATOM 850 N N . CYS A 1 112 ? -7.575 -0.383 8.365 1.00 83.81 112 CYS A N 1
ATOM 851 C CA . CYS A 1 112 ? -6.833 -1.536 7.844 1.00 83.81 112 CYS A CA 1
ATOM 852 C C . CYS A 1 112 ? -6.824 -2.745 8.796 1.00 83.81 112 CYS A C 1
ATOM 854 O O . CYS A 1 112 ? -6.555 -3.865 8.358 1.00 83.81 112 CYS A O 1
ATOM 856 N N . HIS A 1 113 ? -7.101 -2.541 10.087 1.00 87.56 113 HIS A N 1
ATOM 857 C CA . HIS A 1 113 ? -7.121 -3.602 11.088 1.00 87.56 113 HIS A CA 1
ATOM 858 C C . HIS A 1 113 ? -8.545 -3.901 11.553 1.00 87.56 113 HIS A C 1
ATOM 860 O O . HIS A 1 113 ? -9.225 -3.027 12.088 1.00 87.56 113 HIS A O 1
ATOM 866 N N . ALA A 1 114 ? -8.990 -5.147 11.403 1.00 88.62 114 ALA A N 1
ATOM 867 C CA . ALA A 1 114 ? -10.246 -5.576 12.012 1.00 88.62 114 ALA A CA 1
ATOM 868 C C . ALA A 1 114 ? -10.023 -5.896 13.496 1.00 88.62 114 ALA A C 1
ATOM 870 O O . ALA A 1 114 ? -8.941 -6.334 13.891 1.00 88.62 114 ALA A O 1
ATOM 871 N N . VAL A 1 115 ? -11.047 -5.693 14.322 1.00 90.69 115 VAL A N 1
ATOM 872 C CA . VAL A 1 115 ? -11.052 -6.146 15.717 1.00 90.69 115 VAL A CA 1
ATOM 873 C C . VAL A 1 115 ? -12.101 -7.231 15.841 1.00 90.69 115 VAL A C 1
ATOM 875 O O . VAL A 1 115 ? -13.289 -6.974 15.667 1.00 90.69 115 VAL A O 1
ATOM 878 N N . GLU A 1 116 ? -11.651 -8.442 16.135 1.00 91.94 116 GLU A N 1
ATOM 879 C CA . GLU A 1 116 ? -12.516 -9.598 16.322 1.00 91.94 116 GLU A CA 1
ATOM 880 C C . GLU A 1 116 ? -12.509 -10.013 17.793 1.00 91.94 116 GLU A C 1
ATOM 882 O O . GLU A 1 116 ? -11.487 -9.931 18.479 1.00 91.94 116 GLU A O 1
ATOM 887 N N . GLN A 1 117 ? -13.667 -10.437 18.294 1.00 93.69 117 GLN A N 1
ATOM 888 C CA . GLN A 1 117 ? -13.814 -10.917 19.662 1.00 93.69 117 GLN A CA 1
ATOM 889 C C . GLN A 1 117 ? -13.857 -12.447 19.675 1.00 93.69 117 GLN A C 1
ATOM 891 O O . GLN A 1 117 ? -14.700 -13.062 19.022 1.00 93.69 117 GLN A O 1
ATOM 896 N N . PHE A 1 118 ? -12.984 -13.051 20.476 1.00 92.94 118 PHE A N 1
ATOM 897 C CA . PHE A 1 118 ? -12.906 -14.490 20.705 1.00 92.94 118 PHE A CA 1
ATOM 898 C C . PHE A 1 118 ? -13.112 -14.769 22.199 1.00 92.94 118 PHE A C 1
ATOM 900 O O . PHE A 1 118 ? -12.166 -14.771 22.987 1.00 92.94 118 PHE A O 1
ATOM 907 N N . GLY A 1 119 ? -14.370 -14.969 22.605 1.00 93.62 119 GLY A N 1
ATOM 908 C CA . GLY A 1 119 ? -14.734 -15.064 24.023 1.00 93.62 119 GLY A CA 1
ATOM 909 C C . GLY A 1 119 ? -14.526 -13.725 24.738 1.00 93.62 119 GLY A C 1
ATOM 910 O O . GLY A 1 119 ? -15.061 -12.709 24.302 1.00 93.62 119 GLY A O 1
ATOM 911 N N . ASP A 1 120 ? -13.720 -13.714 25.801 1.00 95.25 120 ASP A N 1
ATOM 912 C CA . ASP A 1 120 ? -13.391 -12.502 26.573 1.00 95.25 120 ASP A CA 1
ATOM 913 C C . ASP A 1 120 ? -12.145 -11.759 26.047 1.00 95.25 120 ASP A C 1
ATOM 915 O O . ASP A 1 120 ? -11.666 -10.811 26.670 1.00 95.25 120 ASP A O 1
ATOM 919 N N . VAL A 1 121 ? -11.589 -12.189 24.907 1.00 94.19 121 VAL A N 1
ATOM 920 C CA . VAL A 1 121 ? -10.382 -11.606 24.307 1.00 94.19 121 VAL A CA 1
ATOM 921 C C . VAL A 1 121 ? -10.732 -10.863 23.022 1.00 94.19 121 VAL A C 1
ATOM 923 O O . VAL A 1 121 ? -11.461 -11.376 22.175 1.00 94.19 121 VAL A O 1
ATOM 926 N N . PHE A 1 122 ? -10.155 -9.674 22.850 1.00 92.44 122 PHE A N 1
ATOM 927 C CA . PHE A 1 122 ? -10.152 -8.953 21.579 1.00 92.44 122 PHE A CA 1
ATOM 928 C C . PHE A 1 122 ? -8.836 -9.200 20.846 1.00 92.44 122 PHE A C 1
ATOM 930 O O . PHE A 1 122 ? -7.757 -9.048 21.422 1.00 92.44 122 PHE A O 1
ATOM 937 N N . GLN A 1 123 ? -8.924 -9.553 19.569 1.00 93.56 123 GLN A N 1
ATOM 938 C CA . GLN A 1 123 ? -7.781 -9.719 18.688 1.00 93.56 123 GLN A CA 1
ATOM 939 C C . GLN A 1 123 ? -7.841 -8.693 17.561 1.00 93.56 123 GLN A C 1
ATOM 941 O O . GLN A 1 123 ? -8.850 -8.553 16.874 1.00 93.56 123 GLN A O 1
ATOM 946 N N . VAL A 1 124 ? -6.724 -8.000 17.348 1.00 90.06 124 VAL A N 1
ATOM 947 C CA . VAL A 1 124 ? -6.541 -7.137 16.183 1.00 90.06 124 VAL A CA 1
ATOM 948 C C . VAL A 1 124 ? -6.031 -7.995 15.028 1.00 90.06 124 VAL A C 1
ATOM 950 O O . VAL A 1 124 ? -4.905 -8.497 15.057 1.00 90.06 124 VAL A O 1
ATOM 953 N N . ILE A 1 125 ? -6.862 -8.174 14.009 1.00 88.00 125 ILE A N 1
ATOM 954 C CA . ILE A 1 125 ? -6.516 -8.895 12.788 1.00 88.00 125 ILE A CA 1
ATOM 955 C C . ILE A 1 125 ? -5.817 -7.922 11.842 1.00 88.00 125 ILE A C 1
ATOM 957 O O . ILE A 1 125 ? -6.353 -6.874 11.480 1.00 88.00 125 ILE A O 1
ATOM 961 N N . THR A 1 126 ? -4.591 -8.262 11.449 1.00 81.25 126 THR A N 1
ATOM 962 C CA . THR A 1 126 ? -3.816 -7.450 10.507 1.00 81.25 126 THR A CA 1
ATOM 963 C C . THR A 1 126 ? -4.043 -7.931 9.085 1.00 81.25 126 THR A C 1
ATOM 965 O O . THR A 1 126 ? -3.651 -9.048 8.742 1.00 81.25 126 THR A O 1
ATOM 968 N N . VAL A 1 127 ? -4.604 -7.068 8.240 1.00 80.75 127 VAL A N 1
ATOM 969 C CA . VAL A 1 127 ? -4.613 -7.287 6.794 1.00 80.75 127 VAL A CA 1
ATOM 970 C C . VAL A 1 127 ? -3.217 -6.988 6.262 1.00 80.75 127 VAL A C 1
ATOM 972 O O . VAL A 1 127 ? -2.750 -5.853 6.305 1.00 80.75 127 VAL A O 1
ATOM 975 N N . ARG A 1 128 ? -2.522 -8.030 5.803 1.00 79.81 128 ARG A N 1
ATOM 976 C CA . ARG A 1 128 ? -1.205 -7.902 5.158 1.00 79.81 128 ARG A CA 1
ATOM 977 C C . ARG A 1 128 ? -1.229 -8.199 3.666 1.00 79.81 128 ARG A C 1
ATOM 979 O O . ARG A 1 128 ? -0.234 -7.938 3.008 1.00 79.81 128 ARG A O 1
ATOM 986 N N . ASP A 1 129 ? -2.334 -8.745 3.169 1.00 85.38 129 ASP A N 1
ATOM 987 C CA . ASP A 1 129 ? -2.522 -9.052 1.758 1.00 85.38 129 ASP A CA 1
ATOM 988 C C . ASP A 1 129 ? -2.806 -7.757 0.989 1.00 85.38 129 ASP A C 1
ATOM 990 O O . ASP A 1 129 ? -3.860 -7.135 1.144 1.00 85.38 129 ASP A O 1
ATOM 994 N N . CYS A 1 130 ? -1.842 -7.340 0.171 1.00 84.38 130 CYS A N 1
ATOM 995 C CA . CYS A 1 130 ? -1.887 -6.133 -0.640 1.00 84.38 130 CYS A CA 1
ATOM 996 C C . CYS A 1 130 ? -3.107 -6.137 -1.566 1.00 84.38 130 CYS A C 1
ATOM 998 O O . CYS A 1 130 ? -3.681 -5.081 -1.838 1.00 84.38 130 CYS A O 1
ATOM 1000 N N . LEU A 1 131 ? -3.524 -7.321 -2.027 1.00 85.50 131 LEU A N 1
ATOM 1001 C CA . LEU A 1 131 ? -4.630 -7.479 -2.965 1.00 85.50 131 LEU A CA 1
ATOM 1002 C C . LEU A 1 131 ? -6.009 -7.341 -2.307 1.00 85.50 131 LEU A C 1
ATOM 1004 O O . LEU A 1 131 ? -7.004 -7.230 -3.019 1.00 85.50 131 LEU A O 1
ATOM 1008 N N . GLN A 1 132 ? -6.086 -7.274 -0.973 1.00 84.12 132 GLN A N 1
ATOM 1009 C CA . GLN A 1 132 ? -7.327 -6.897 -0.284 1.00 84.12 132 GLN A CA 1
ATOM 1010 C C . GLN A 1 132 ? -7.619 -5.397 -0.369 1.00 84.12 132 GLN A C 1
ATOM 1012 O O . GLN A 1 132 ? -8.779 -4.994 -0.330 1.00 84.12 132 GLN A O 1
ATOM 1017 N N . CYS A 1 133 ? -6.578 -4.575 -0.516 1.00 80.69 133 CYS A N 1
ATOM 1018 C CA . CYS A 1 133 ? -6.692 -3.115 -0.555 1.00 80.69 133 CYS A CA 1
ATOM 1019 C C . CYS A 1 133 ? -6.473 -2.541 -1.962 1.00 80.69 133 CYS A C 1
ATOM 1021 O O . CYS A 1 133 ? -6.946 -1.449 -2.294 1.00 80.69 133 CYS A O 1
ATOM 1023 N N . HIS A 1 134 ? -5.742 -3.279 -2.799 1.00 82.06 134 HIS A N 1
ATOM 1024 C CA . HIS A 1 134 ? -5.404 -2.900 -4.159 1.00 82.06 134 HIS A CA 1
ATOM 1025 C C . HIS A 1 134 ? -5.911 -3.945 -5.145 1.00 82.06 134 HIS A C 1
ATOM 1027 O O . HIS A 1 134 ? -5.457 -5.084 -5.180 1.00 82.06 134 HIS A O 1
ATOM 1033 N N . THR A 1 135 ? -6.816 -3.530 -6.024 1.00 83.06 135 THR A N 1
ATOM 1034 C CA . THR A 1 135 ? -7.245 -4.375 -7.142 1.00 83.06 135 THR A CA 1
ATOM 1035 C C . THR A 1 135 ? -6.059 -4.730 -8.043 1.00 83.06 135 THR A C 1
ATOM 1037 O O . THR A 1 135 ? -5.099 -3.958 -8.172 1.00 83.06 135 THR A O 1
ATOM 1040 N N . ARG A 1 136 ? -6.156 -5.846 -8.773 1.00 80.62 136 ARG A N 1
ATOM 1041 C CA . ARG A 1 136 ? -5.145 -6.225 -9.775 1.00 80.62 136 ARG A CA 1
ATOM 1042 C C . ARG A 1 136 ? -4.878 -5.090 -10.762 1.00 80.62 136 ARG A C 1
ATOM 1044 O O . ARG A 1 136 ? -3.732 -4.714 -10.987 1.00 80.62 136 ARG A O 1
ATOM 1051 N N . ARG A 1 137 ? -5.945 -4.451 -11.255 1.00 77.81 137 ARG A N 1
ATOM 1052 C CA . ARG A 1 137 ? -5.869 -3.298 -12.164 1.00 77.81 137 ARG A CA 1
ATOM 1053 C C . ARG A 1 137 ? -5.035 -2.150 -11.595 1.00 77.81 137 ARG A C 1
ATOM 1055 O O . ARG A 1 137 ? -4.284 -1.516 -12.333 1.00 77.81 137 ARG A O 1
ATOM 1062 N N . THR A 1 138 ? -5.163 -1.877 -10.298 1.00 81.50 138 THR A N 1
ATOM 1063 C CA . THR A 1 138 ? -4.417 -0.798 -9.640 1.00 81.50 138 THR A CA 1
ATOM 1064 C C . THR A 1 138 ? -2.946 -1.125 -9.404 1.00 81.50 138 THR A C 1
ATOM 1066 O O . THR A 1 138 ? -2.202 -0.192 -9.144 1.00 81.50 138 THR A O 1
ATOM 1069 N N . VAL A 1 139 ? -2.494 -2.379 -9.536 1.00 84.44 139 VAL A N 1
ATOM 1070 C CA . VAL A 1 139 ? -1.074 -2.750 -9.341 1.00 84.44 139 VAL A CA 1
ATOM 1071 C C . VAL A 1 139 ? -0.365 -3.195 -10.624 1.00 84.44 139 VAL A C 1
ATOM 1073 O O . VAL A 1 139 ? 0.855 -3.055 -10.720 1.00 84.44 139 VAL A O 1
ATOM 1076 N N . THR A 1 140 ? -1.099 -3.671 -11.638 1.00 79.12 140 THR A N 1
ATOM 1077 C CA . THR A 1 140 ? -0.532 -4.158 -12.915 1.00 79.12 140 THR A CA 1
ATOM 1078 C C . THR A 1 140 ? -0.896 -3.324 -14.145 1.00 79.12 140 THR A C 1
ATOM 1080 O O . THR A 1 140 ? -0.494 -3.667 -15.255 1.00 79.12 140 THR A O 1
ATOM 1083 N N . GLY A 1 141 ? -1.670 -2.247 -13.992 1.00 71.62 141 GLY A N 1
ATOM 1084 C CA . GLY A 1 141 ? -2.143 -1.438 -15.119 1.00 71.62 141 GLY A CA 1
ATOM 1085 C C . GLY A 1 141 ? -1.049 -0.638 -15.848 1.00 71.62 141 GLY A C 1
ATOM 1086 O O . GLY A 1 141 ? 0.053 -0.438 -15.349 1.00 71.62 141 GLY A O 1
ATOM 1087 N N . SER A 1 142 ? -1.350 -0.115 -17.038 1.00 73.75 142 SER A N 1
ATOM 1088 C CA . SER A 1 142 ? -0.399 0.718 -17.794 1.00 73.75 142 SER A CA 1
ATOM 1089 C C . SER A 1 142 ? -0.145 2.085 -17.125 1.00 73.75 142 SER A C 1
ATOM 1091 O O . SER A 1 142 ? -0.960 2.529 -16.309 1.00 73.75 142 SER A O 1
ATOM 1093 N N . PRO A 1 143 ? 0.902 2.840 -17.518 1.00 72.69 143 PRO A N 1
ATOM 1094 C CA . PRO A 1 143 ? 1.133 4.204 -17.025 1.00 72.69 143 PRO A CA 1
ATOM 1095 C C . PRO A 1 143 ? -0.008 5.195 -17.282 1.00 72.69 143 PRO A C 1
ATOM 1097 O O . PRO A 1 143 ? -0.036 6.273 -16.692 1.00 72.69 143 PRO A O 1
ATOM 1100 N N . ARG A 1 144 ? -0.928 4.854 -18.192 1.00 70.69 144 ARG A N 1
ATOM 1101 C CA . ARG A 1 144 ? -2.123 5.645 -18.521 1.00 70.69 144 ARG A CA 1
ATOM 1102 C C . ARG A 1 144 ? -3.357 5.223 -17.715 1.00 70.69 144 ARG A C 1
ATOM 1104 O O . ARG A 1 144 ? -4.440 5.745 -17.953 1.00 70.69 144 ARG A O 1
ATOM 1111 N N . SER A 1 145 ? -3.207 4.270 -16.800 1.00 71.00 145 SER A N 1
ATOM 1112 C CA . SER A 1 145 ? -4.274 3.759 -15.940 1.00 71.00 145 SER A CA 1
ATOM 1113 C C . SER A 1 145 ? -4.127 4.258 -14.499 1.00 71.00 145 SER A C 1
ATOM 1115 O O . SER A 1 145 ? -3.166 4.946 -14.159 1.00 71.00 145 SER A O 1
ATOM 1117 N N . SER A 1 146 ? -5.059 3.868 -13.629 1.00 73.00 146 SER A N 1
ATOM 1118 C CA . SER A 1 146 ? -5.005 4.085 -12.179 1.00 73.00 146 SER A CA 1
ATOM 1119 C C . SER A 1 146 ? -3.976 3.185 -11.470 1.00 73.00 146 SER A C 1
ATOM 1121 O O . SER A 1 146 ? -4.207 2.774 -10.334 1.00 73.00 146 SER A O 1
ATOM 1123 N N . ASN A 1 147 ? -2.870 2.825 -12.134 1.00 83.38 147 ASN A N 1
ATOM 1124 C CA . ASN A 1 147 ? -1.824 2.008 -11.530 1.00 83.38 147 ASN A CA 1
ATOM 1125 C C . ASN A 1 147 ? -1.045 2.836 -10.498 1.00 83.38 147 ASN A C 1
ATOM 1127 O O . ASN A 1 147 ? -0.423 3.847 -10.842 1.00 83.38 147 ASN A O 1
ATOM 1131 N N . VAL A 1 148 ? -1.045 2.371 -9.248 1.00 82.62 148 VAL A N 1
ATOM 1132 C CA . VAL A 1 148 ? -0.345 3.002 -8.127 1.00 82.62 148 VAL A CA 1
ATOM 1133 C C . VAL A 1 148 ? 1.157 3.123 -8.391 1.00 82.62 148 VAL A C 1
ATOM 1135 O O . VAL A 1 148 ? 1.727 4.167 -8.093 1.00 82.62 148 VAL A O 1
ATOM 1138 N N . HIS A 1 149 ? 1.772 2.147 -9.069 1.00 83.88 149 HIS A N 1
ATOM 1139 C CA . HIS A 1 149 ? 3.191 2.124 -9.455 1.00 83.88 149 HIS A CA 1
ATOM 1140 C C . HIS A 1 149 ? 3.573 3.174 -10.511 1.00 83.88 149 HIS A C 1
ATOM 1142 O O . HIS A 1 149 ? 4.750 3.476 -10.695 1.00 83.88 149 HIS A O 1
ATOM 1148 N N . HIS 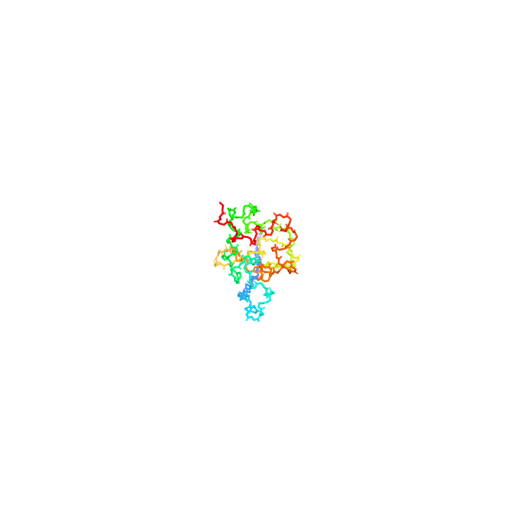A 1 150 ? 2.595 3.780 -11.189 1.00 83.75 150 HIS A N 1
ATOM 1149 C CA . HIS A 1 150 ? 2.824 4.842 -12.173 1.00 83.75 150 HIS A CA 1
ATOM 1150 C C . HIS A 1 150 ? 2.324 6.217 -11.712 1.00 83.75 150 HIS A C 1
ATOM 1152 O O . HIS A 1 150 ? 2.301 7.175 -12.501 1.00 83.75 150 HIS A O 1
ATOM 1158 N N . LEU A 1 151 ? 1.971 6.364 -10.433 1.00 82.31 151 LEU A N 1
ATOM 1159 C CA . LEU A 1 151 ? 1.648 7.667 -9.862 1.00 82.31 151 LEU A CA 1
ATOM 1160 C C . LEU A 1 151 ? 2.838 8.627 -9.976 1.00 82.31 151 LEU A C 1
ATOM 1162 O O . LEU A 1 151 ? 4.006 8.232 -10.041 1.00 82.31 151 LEU A O 1
ATOM 1166 N N . ARG A 1 152 ? 2.526 9.924 -10.051 1.00 78.12 152 ARG A N 1
ATOM 1167 C CA . ARG A 1 152 ? 3.519 10.982 -10.283 1.00 78.12 152 ARG A CA 1
ATOM 1168 C C . ARG A 1 152 ? 4.634 10.961 -9.241 1.00 78.12 152 ARG A C 1
ATOM 1170 O O . ARG A 1 152 ? 5.787 11.164 -9.603 1.00 78.12 152 ARG A O 1
ATOM 1177 N N . ASP A 1 153 ? 4.293 10.711 -7.983 1.00 76.62 153 ASP A N 1
ATOM 1178 C CA . ASP A 1 153 ? 5.273 10.727 -6.902 1.00 76.62 153 ASP A CA 1
ATOM 1179 C C . ASP A 1 153 ? 6.211 9.525 -6.959 1.00 76.62 153 ASP A C 1
ATOM 1181 O O . ASP A 1 153 ? 7.405 9.696 -6.748 1.00 76.62 153 ASP A O 1
ATOM 1185 N N . ILE A 1 154 ? 5.747 8.352 -7.396 1.00 78.50 154 ILE A N 1
ATOM 1186 C CA . ILE A 1 154 ? 6.644 7.214 -7.643 1.00 78.50 154 ILE A CA 1
ATOM 1187 C C . ILE A 1 154 ? 7.602 7.539 -8.796 1.00 78.50 154 ILE A C 1
ATOM 1189 O O . ILE A 1 154 ? 8.813 7.413 -8.649 1.00 78.50 154 ILE A O 1
ATOM 1193 N N . ARG A 1 155 ? 7.106 8.104 -9.902 1.00 77.31 155 ARG A N 1
ATOM 1194 C CA . ARG A 1 155 ? 7.956 8.512 -11.040 1.00 77.31 155 ARG A CA 1
ATOM 1195 C C . ARG A 1 155 ? 8.994 9.596 -10.719 1.00 77.31 155 ARG A C 1
ATOM 1197 O O . ARG A 1 155 ? 9.905 9.804 -11.512 1.00 77.31 155 ARG A O 1
ATOM 1204 N N . ARG A 1 156 ? 8.854 10.317 -9.601 1.00 81.62 156 ARG A N 1
ATOM 1205 C CA . ARG A 1 156 ? 9.844 11.306 -9.135 1.00 81.62 156 ARG A CA 1
ATOM 1206 C C . ARG A 1 156 ? 10.999 10.675 -8.361 1.00 81.62 156 ARG A C 1
ATOM 1208 O O . ARG A 1 156 ? 12.084 11.244 -8.363 1.00 81.62 156 ARG A O 1
ATOM 1215 N N . HIS A 1 157 ? 10.760 9.538 -7.712 1.00 80.81 157 HIS A N 1
ATOM 1216 C CA . HIS A 1 157 ? 11.728 8.886 -6.826 1.00 80.81 157 HIS A CA 1
ATOM 1217 C C . HIS A 1 157 ? 12.341 7.619 -7.443 1.00 80.81 157 HIS A C 1
ATOM 1219 O O . HIS A 1 157 ? 13.420 7.200 -7.029 1.00 80.81 157 HIS A O 1
ATOM 1225 N N . TYR A 1 158 ? 11.690 7.038 -8.456 1.00 80.50 158 TYR A N 1
ATOM 1226 C CA . TYR A 1 158 ? 12.104 5.790 -9.096 1.00 80.50 158 TYR A CA 1
ATOM 1227 C C . TYR A 1 158 ? 12.197 5.941 -10.618 1.00 80.50 158 TYR A C 1
ATOM 1229 O O . TYR A 1 158 ? 11.391 6.628 -11.252 1.00 80.50 158 TYR A O 1
ATOM 1237 N N . SER A 1 159 ? 13.194 5.282 -11.207 1.00 83.38 159 SER A N 1
ATOM 1238 C CA . SER A 1 159 ? 13.351 5.157 -12.656 1.00 83.38 159 SER A CA 1
ATOM 1239 C C . SER A 1 159 ? 12.548 3.964 -13.181 1.00 83.38 159 SER A C 1
ATOM 1241 O O . SER A 1 159 ? 12.298 3.018 -12.438 1.00 83.38 159 SER A O 1
ATOM 1243 N N . CYS A 1 160 ? 12.166 3.957 -14.465 1.00 82.12 160 CYS A N 1
ATOM 1244 C CA . CYS A 1 160 ? 11.458 2.805 -15.044 1.00 82.12 160 CYS A CA 1
ATOM 1245 C C . CYS A 1 160 ? 12.257 1.499 -14.874 1.00 82.12 160 CYS A C 1
ATOM 1247 O O . CYS A 1 160 ? 11.676 0.462 -14.566 1.00 82.12 160 CYS A O 1
ATOM 1249 N N . GLY A 1 161 ? 13.584 1.558 -15.020 1.00 81.62 161 GLY A N 1
ATOM 1250 C CA . GLY A 1 161 ? 14.457 0.392 -14.884 1.00 81.62 161 GLY A CA 1
ATOM 1251 C C . GLY A 1 161 ? 14.520 -0.168 -13.464 1.00 81.62 161 GLY A C 1
ATOM 1252 O O . GLY A 1 161 ? 14.714 -1.368 -13.300 1.00 81.62 161 GLY A O 1
ATOM 1253 N N . ASP A 1 162 ? 14.254 0.656 -12.442 1.00 79.50 162 ASP A N 1
ATOM 1254 C CA . ASP A 1 162 ? 14.193 0.194 -11.048 1.00 79.50 162 ASP A CA 1
ATOM 1255 C C . ASP A 1 162 ? 13.095 -0.862 -10.852 1.00 79.50 162 ASP A C 1
ATOM 1257 O O . ASP A 1 162 ? 13.176 -1.643 -9.912 1.00 79.50 162 ASP A O 1
ATOM 1261 N N . CYS A 1 163 ? 12.073 -0.875 -11.718 1.00 80.06 163 CYS A N 1
ATOM 1262 C CA . CYS A 1 163 ? 10.946 -1.801 -11.632 1.00 80.06 163 CYS A CA 1
ATOM 1263 C C . CYS A 1 163 ? 10.840 -2.766 -12.825 1.00 80.06 163 CYS A C 1
ATOM 1265 O O . CYS A 1 163 ? 10.326 -3.868 -12.673 1.00 80.06 163 CYS A O 1
ATOM 1267 N N . HIS A 1 164 ? 11.277 -2.360 -14.018 1.00 79.69 164 HIS A N 1
ATOM 1268 C CA . HIS A 1 164 ? 11.064 -3.122 -15.253 1.00 79.69 164 HIS A CA 1
ATOM 1269 C C . HIS A 1 164 ? 12.303 -3.899 -15.731 1.00 79.69 164 HIS A C 1
ATOM 1271 O O . HIS A 1 164 ? 12.159 -4.820 -16.531 1.00 79.69 164 HIS A O 1
ATOM 1277 N N . ASP A 1 165 ? 13.500 -3.613 -15.204 1.00 74.94 165 ASP A N 1
ATOM 1278 C CA . ASP A 1 165 ? 14.747 -4.244 -15.667 1.00 74.94 165 ASP A CA 1
ATOM 1279 C C . ASP A 1 165 ? 15.197 -5.434 -14.794 1.00 74.94 165 ASP A C 1
ATOM 1281 O O . ASP A 1 165 ? 16.373 -5.814 -14.824 1.00 74.94 165 ASP A O 1
ATOM 1285 N N . PHE A 1 166 ? 14.288 -6.088 -14.053 1.00 63.19 166 PHE A N 1
ATOM 1286 C CA . PHE A 1 166 ? 14.604 -7.259 -13.206 1.00 63.19 166 PHE A CA 1
ATOM 1287 C C . PHE A 1 166 ? 15.234 -8.454 -13.948 1.00 63.19 166 PHE A C 1
ATOM 1289 O O . PHE A 1 166 ? 15.713 -9.390 -13.307 1.00 63.19 166 PHE A O 1
ATOM 1296 N N . GLY A 1 167 ? 15.312 -8.411 -15.283 1.00 48.66 167 GLY A N 1
ATOM 1297 C CA . GLY A 1 167 ? 16.024 -9.374 -16.130 1.00 48.66 167 GLY A CA 1
ATOM 1298 C C . GLY A 1 167 ? 17.323 -8.875 -16.783 1.00 48.66 167 GLY A C 1
ATOM 1299 O O . GLY A 1 167 ? 17.946 -9.634 -17.517 1.00 48.66 167 GLY A O 1
ATOM 1300 N N . GLY A 1 168 ? 17.761 -7.631 -16.552 1.00 41.16 168 GLY A N 1
ATOM 1301 C CA . GLY A 1 168 ? 18.901 -7.036 -17.265 1.00 41.16 168 GLY A CA 1
ATOM 1302 C C . GLY A 1 168 ? 20.251 -7.062 -16.539 1.00 41.16 168 GLY A C 1
ATOM 1303 O O . GLY A 1 168 ? 21.279 -6.829 -17.175 1.00 41.16 168 GLY A O 1
ATOM 1304 N N . ARG A 1 169 ? 20.294 -7.303 -15.217 1.00 48.22 169 ARG A N 1
ATOM 1305 C CA . ARG A 1 169 ? 21.545 -7.240 -14.425 1.00 48.22 169 ARG A CA 1
ATOM 1306 C C . ARG A 1 169 ? 21.638 -8.254 -13.276 1.00 48.22 169 ARG A C 1
ATOM 1308 O O . ARG A 1 169 ? 22.040 -7.910 -12.174 1.00 48.22 169 ARG A O 1
ATOM 1315 N N . ARG A 1 170 ? 21.424 -9.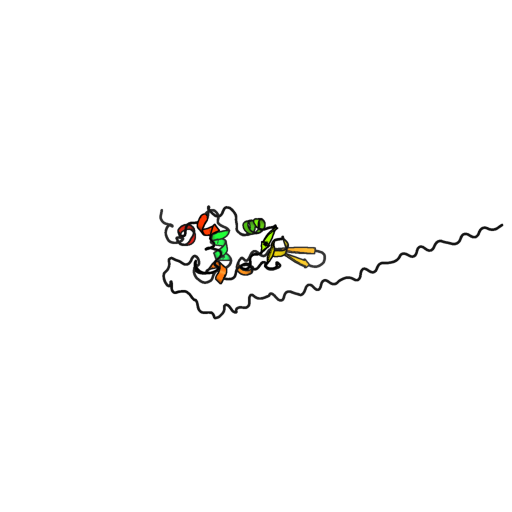540 -13.573 1.00 45.81 170 ARG A N 1
ATOM 1316 C CA . ARG A 1 170 ? 22.170 -10.634 -12.901 1.00 45.81 170 ARG A CA 1
ATOM 1317 C C . ARG A 1 170 ? 23.528 -10.896 -13.583 1.00 45.81 170 ARG A C 1
ATOM 1319 O O . ARG A 1 170 ? 24.002 -12.022 -13.641 1.00 45.81 170 ARG A O 1
ATOM 1326 N N . GLY A 1 171 ? 24.135 -9.849 -14.137 1.00 39.34 171 GLY A N 1
ATO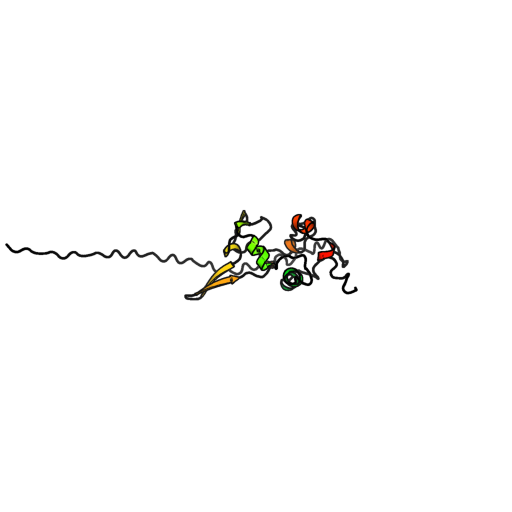M 1327 C CA . GLY A 1 171 ? 25.383 -9.919 -14.891 1.00 39.34 171 GLY A CA 1
ATOM 1328 C C . GLY A 1 171 ? 26.138 -8.598 -14.852 1.00 39.34 171 GLY A C 1
ATOM 1329 O O . GLY A 1 171 ? 26.272 -7.945 -15.883 1.00 39.34 171 GLY A O 1
ATOM 1330 N N . ARG A 1 172 ? 26.575 -8.184 -13.661 1.00 38.41 172 ARG A N 1
ATOM 1331 C CA . ARG A 1 172 ? 27.822 -7.441 -13.434 1.00 38.41 172 ARG A CA 1
ATOM 1332 C C . ARG A 1 172 ? 28.376 -7.834 -12.079 1.00 38.41 172 ARG A C 1
ATOM 1334 O O . ARG A 1 172 ? 27.554 -7.903 -11.142 1.00 38.41 172 ARG A O 1
#

Radius of gyration: 26.4 Å; chains: 1; bounding box: 70×27×101 Å

pLDDT: mean 70.03, std 18.8, range [35.72, 95.25]